Protein AF-A0A6P5GYT7-F1 (afdb_monomer_lite)

Radius of gyration: 39.99 Å; chains: 1; bounding box: 114×51×117 Å

pLDDT: mean 71.61, std 20.67, range [31.3, 97.56]

Sequence (173 aa):
MAPRRRSSSRSAREGTSGVPEQVDASEGAELRDQLATLIGVMRQQADVVQRQQEAAMRQEERMERLQETVDQLVGAPAAARRERPGVAAEMFPSGSGDPTPVSSEVAAERERALAALMAFKKFDPPTFDGEDPDPWIVEMWIDAMETLFEDLYTLERDKVNLVAHYLKQSTKV

Foldseek 3Di:
DDDDDDDDDDDDDDDDPDDPPPVVVVVVVVVVVVVVVVVVVVVVVVVVVVVVVVVVVVVVVVVVVVVVVVVCVVPDPPPDPDDDDDDDDDDDDDPPPDPDPVVVVVVVVVVVLVVLLVLLVVVVQDADLVPPDDPVNVVVSVVSLVVSCVVSVPDPVNSVVSVVVRNVVNPPD

Organism: Ananas comosus (NCBI:txid4615)

Structure (mmCIF, N/CA/C/O backbone):
data_AF-A0A6P5GYT7-F1
#
_entry.id   AF-A0A6P5GYT7-F1
#
loop_
_atom_site.group_PDB
_atom_site.id
_atom_site.type_symbol
_atom_site.label_atom_id
_atom_site.label_alt_id
_atom_site.label_comp_id
_atom_site.label_asym_id
_atom_site.label_entity_id
_atom_site.label_seq_id
_atom_site.pdbx_PDB_ins_code
_atom_site.Cartn_x
_atom_site.Cartn_y
_atom_site.Cartn_z
_atom_site.occupancy
_atom_site.B_iso_or_equiv
_atom_site.auth_seq_id
_atom_site.auth_comp_id
_atom_site.auth_asym_id
_atom_site.auth_atom_id
_atom_site.pdbx_PDB_model_num
ATOM 1 N N . MET A 1 1 ? 58.634 -25.909 -88.014 1.00 38.16 1 MET A N 1
ATOM 2 C CA . MET A 1 1 ? 58.173 -27.112 -87.285 1.00 38.16 1 MET A CA 1
ATOM 3 C C . MET A 1 1 ? 58.312 -26.853 -85.795 1.00 38.16 1 MET A C 1
ATOM 5 O O . MET A 1 1 ? 59.428 -26.670 -85.338 1.00 38.16 1 MET A O 1
ATOM 9 N N . ALA A 1 2 ? 57.206 -26.804 -85.056 1.00 51.44 2 ALA A N 1
ATOM 10 C CA . ALA A 1 2 ? 57.198 -26.783 -83.593 1.00 51.44 2 ALA A CA 1
ATOM 11 C C . ALA A 1 2 ? 55.920 -27.481 -83.111 1.00 51.44 2 ALA A C 1
ATOM 13 O O . ALA A 1 2 ? 54.843 -27.156 -83.615 1.00 51.44 2 ALA A O 1
ATOM 14 N N . PRO A 1 3 ? 56.016 -28.461 -82.196 1.00 48.66 3 PRO A N 1
ATOM 15 C CA . PRO A 1 3 ? 54.843 -28.813 -81.402 1.00 48.66 3 PRO A CA 1
ATOM 16 C C . PRO A 1 3 ? 55.144 -29.154 -79.929 1.00 48.66 3 PRO A C 1
ATOM 18 O O . PRO A 1 3 ? 56.262 -29.511 -79.568 1.00 48.66 3 PRO A O 1
ATOM 21 N N . ARG A 1 4 ? 54.046 -29.193 -79.150 1.00 47.84 4 ARG A N 1
ATOM 22 C CA . ARG A 1 4 ? 53.841 -29.659 -77.752 1.00 47.84 4 ARG A CA 1
ATOM 23 C C . ARG A 1 4 ? 53.876 -28.508 -76.732 1.00 47.84 4 ARG A C 1
ATOM 25 O O . ARG A 1 4 ? 54.907 -27.892 -76.530 1.00 47.84 4 ARG A O 1
ATOM 32 N N . ARG A 1 5 ? 52.765 -28.179 -76.056 1.00 51.88 5 ARG A N 1
ATOM 33 C CA . ARG A 1 5 ? 52.020 -29.054 -75.124 1.00 51.88 5 ARG A CA 1
ATOM 34 C C . ARG A 1 5 ? 50.496 -28.769 -75.048 1.00 51.88 5 ARG A C 1
ATOM 36 O O . ARG A 1 5 ? 50.078 -27.646 -74.807 1.00 51.88 5 ARG A O 1
ATOM 43 N N . ARG A 1 6 ? 49.709 -29.849 -75.188 1.00 48.84 6 ARG A N 1
ATOM 44 C CA . ARG A 1 6 ? 48.430 -30.186 -74.493 1.00 48.84 6 ARG A CA 1
ATOM 45 C C . ARG A 1 6 ? 48.652 -30.136 -72.965 1.00 48.84 6 ARG A C 1
ATOM 47 O O . ARG A 1 6 ? 49.779 -30.395 -72.562 1.00 48.84 6 ARG A O 1
ATOM 54 N N . SER A 1 7 ? 47.745 -29.916 -72.017 1.00 41.19 7 SER A N 1
ATOM 55 C CA . SER A 1 7 ? 46.288 -29.790 -71.831 1.00 41.19 7 SER A CA 1
ATOM 56 C C . SER A 1 7 ? 46.159 -28.991 -70.502 1.00 41.19 7 SER A C 1
ATOM 58 O O . SER A 1 7 ? 47.103 -28.988 -69.717 1.00 41.19 7 SER A O 1
ATOM 60 N N . SER A 1 8 ? 45.099 -28.261 -70.168 1.00 40.09 8 SER A N 1
ATOM 61 C CA . SER A 1 8 ? 43.830 -28.834 -69.722 1.00 40.09 8 SER A CA 1
ATOM 62 C C . SER A 1 8 ? 42.793 -27.726 -69.591 1.00 40.09 8 SER A C 1
ATOM 64 O O . SER A 1 8 ? 42.952 -26.791 -68.812 1.00 40.09 8 SER A O 1
ATOM 66 N N . SER A 1 9 ? 41.701 -27.884 -70.323 1.00 44.53 9 SER A N 1
ATOM 67 C CA . SER A 1 9 ? 40.439 -27.218 -70.046 1.00 44.53 9 SER A CA 1
ATOM 68 C C . SER A 1 9 ? 39.432 -28.294 -69.653 1.00 44.53 9 SER A C 1
ATOM 70 O O . SER A 1 9 ? 39.443 -29.372 -70.251 1.00 44.53 9 SER A O 1
ATOM 72 N N . ARG A 1 10 ? 38.531 -27.922 -68.732 1.00 45.66 10 ARG A N 1
ATOM 73 C CA . ARG A 1 10 ? 37.231 -28.540 -68.411 1.00 45.66 10 ARG A CA 1
ATOM 74 C C . ARG A 1 10 ? 37.187 -29.443 -67.166 1.00 45.66 10 ARG A C 1
ATOM 76 O O . ARG A 1 10 ? 37.445 -30.636 -67.237 1.00 45.66 10 ARG A O 1
ATOM 83 N N . SER A 1 11 ? 36.679 -28.880 -66.071 1.00 41.28 11 SER A N 1
ATOM 84 C CA . SER A 1 11 ? 35.562 -29.498 -65.349 1.00 41.28 11 SER A CA 1
ATOM 85 C C . SER A 1 11 ? 34.554 -28.404 -65.004 1.00 41.28 11 SER A C 1
ATOM 87 O O . SER A 1 11 ? 34.936 -27.306 -64.605 1.00 41.28 11 SER A O 1
ATOM 89 N N . ALA A 1 12 ? 33.290 -28.677 -65.290 1.00 43.59 12 ALA A N 1
ATOM 90 C CA . ALA A 1 12 ? 32.166 -27.761 -65.228 1.00 43.59 12 ALA A CA 1
ATOM 91 C C . ALA A 1 12 ? 31.167 -28.257 -64.181 1.00 43.59 12 ALA A C 1
ATOM 93 O O . ALA A 1 12 ? 31.014 -29.471 -64.073 1.00 43.59 12 ALA A O 1
ATOM 94 N N . ARG A 1 13 ? 30.423 -27.304 -63.588 1.00 45.41 13 ARG A N 1
ATOM 95 C CA . ARG A 1 13 ? 29.176 -27.476 -62.801 1.00 45.41 13 ARG A CA 1
ATOM 96 C C . ARG A 1 13 ? 29.386 -28.210 -61.464 1.00 45.41 13 ARG A C 1
ATOM 98 O O . ARG A 1 13 ? 30.366 -28.913 -61.307 1.00 45.41 13 ARG A O 1
ATOM 105 N N . GLU A 1 14 ? 28.634 -28.010 -60.392 1.00 36.97 14 GLU A N 1
ATOM 106 C CA . GLU A 1 14 ? 27.299 -27.487 -60.076 1.00 36.97 14 GLU A CA 1
ATOM 107 C C . GLU A 1 14 ? 27.443 -26.714 -58.741 1.00 36.97 14 GLU A C 1
ATOM 109 O O . GLU A 1 14 ? 28.326 -27.018 -57.952 1.00 36.97 14 GLU A O 1
ATOM 114 N N . GLY A 1 15 ? 26.711 -25.643 -58.449 1.00 41.84 15 GLY A N 1
ATOM 115 C CA . GLY A 1 15 ? 25.324 -25.722 -58.002 1.00 41.84 15 GLY A CA 1
ATOM 116 C C . GLY A 1 15 ? 25.181 -24.936 -56.689 1.00 41.84 15 GLY A C 1
ATOM 117 O O . GLY A 1 15 ? 25.919 -25.164 -55.741 1.00 41.84 15 GLY A O 1
ATOM 118 N N . THR A 1 16 ? 24.254 -23.977 -56.687 1.00 47.88 16 THR A N 1
ATOM 119 C CA . THR A 1 16 ? 23.569 -23.418 -55.506 1.00 47.88 16 THR A CA 1
ATOM 120 C C . THR A 1 16 ? 24.441 -22.870 -54.365 1.00 47.88 16 THR A C 1
ATOM 122 O O . THR A 1 16 ? 24.561 -23.481 -53.306 1.00 47.88 16 THR A O 1
ATOM 125 N N . SER A 1 17 ? 24.937 -21.638 -54.521 1.00 38.16 17 SER A N 1
ATOM 126 C CA . SER A 1 17 ? 25.192 -20.776 -53.358 1.00 38.16 17 SER A CA 1
ATOM 127 C C . SER A 1 17 ? 23.834 -20.298 -52.844 1.00 38.16 17 SER A C 1
ATOM 129 O O . SER A 1 17 ? 23.314 -19.281 -53.300 1.00 38.16 17 SER A O 1
ATOM 131 N N . GLY A 1 18 ? 23.218 -21.108 -51.983 1.00 42.38 18 GLY A N 1
ATOM 132 C CA . GLY A 1 18 ? 21.981 -20.770 -51.296 1.00 42.38 18 GLY A CA 1
ATOM 133 C C . GLY A 1 18 ? 22.175 -19.500 -50.477 1.00 42.38 18 GLY A C 1
ATOM 134 O O . GLY A 1 18 ? 23.046 -19.425 -49.615 1.00 42.38 18 GLY A O 1
ATOM 135 N N . VAL A 1 19 ? 21.366 -18.499 -50.797 1.00 50.03 19 VAL A N 1
ATOM 136 C CA . VAL A 1 19 ? 21.061 -17.349 -49.947 1.00 50.03 19 VAL A CA 1
ATOM 137 C C . VAL A 1 19 ? 20.673 -17.863 -48.550 1.00 50.03 19 VAL A C 1
ATOM 139 O O . VAL A 1 19 ? 19.863 -18.792 -48.472 1.00 50.03 19 VAL A O 1
ATOM 142 N N . PRO A 1 20 ? 21.193 -17.308 -47.440 1.00 49.78 20 PRO A N 1
ATOM 143 C CA . PRO A 1 20 ? 20.662 -17.615 -46.122 1.00 49.78 20 PRO A CA 1
ATOM 144 C C . PRO A 1 20 ? 19.377 -16.798 -45.909 1.00 49.78 20 PRO A C 1
ATOM 146 O O . PRO A 1 20 ? 19.400 -15.764 -45.262 1.00 49.78 20 PRO A O 1
ATOM 149 N N . GLU A 1 21 ? 18.253 -17.245 -46.475 1.00 54.06 21 GLU A N 1
ATOM 150 C CA . GLU A 1 21 ? 16.925 -16.617 -46.288 1.00 54.06 21 GLU A CA 1
ATOM 151 C C . GLU A 1 21 ? 16.072 -17.354 -45.229 1.00 54.06 21 GLU A C 1
ATOM 153 O O . GLU A 1 21 ? 14.867 -17.153 -45.125 1.00 54.06 21 GLU A O 1
ATOM 158 N N . GLN A 1 22 ? 16.674 -18.261 -44.446 1.00 51.75 22 GLN A N 1
ATOM 159 C CA . GLN A 1 22 ? 15.954 -19.042 -43.425 1.00 51.75 22 GLN A CA 1
ATOM 160 C C . GLN A 1 22 ? 15.969 -18.429 -42.019 1.00 51.75 22 GLN A C 1
ATOM 162 O O . GLN A 1 22 ? 15.130 -18.804 -41.203 1.00 51.75 22 GLN A O 1
ATOM 167 N N . VAL A 1 23 ? 16.876 -17.492 -41.725 1.00 51.97 23 VAL A N 1
ATOM 168 C CA . VAL A 1 23 ? 16.957 -16.870 -40.390 1.00 51.97 23 VAL A CA 1
ATOM 169 C C . VAL A 1 23 ? 15.810 -15.866 -40.191 1.00 51.97 23 VAL A C 1
ATOM 171 O O . VAL A 1 23 ? 15.106 -15.940 -39.188 1.00 51.97 23 VAL A O 1
ATOM 174 N N . ASP A 1 24 ? 15.505 -15.049 -41.205 1.00 54.91 24 ASP A N 1
ATOM 175 C CA . ASP A 1 24 ? 14.424 -14.046 -41.156 1.00 54.91 24 ASP A CA 1
ATOM 176 C C . ASP A 1 24 ? 13.011 -14.649 -41.022 1.00 54.91 24 ASP A C 1
ATOM 178 O O . ASP A 1 24 ? 12.127 -14.087 -40.369 1.00 54.91 24 ASP A O 1
ATOM 182 N N . ALA A 1 25 ? 12.765 -15.817 -41.624 1.00 60.56 25 ALA A N 1
ATOM 183 C CA . ALA A 1 25 ? 11.447 -16.452 -41.578 1.00 60.56 25 ALA A CA 1
ATOM 184 C C . ALA A 1 25 ? 11.110 -17.018 -40.185 1.00 60.56 25 ALA A C 1
ATOM 186 O O . ALA A 1 25 ? 9.939 -17.013 -39.789 1.00 60.56 25 ALA A O 1
ATOM 187 N N . SER A 1 26 ? 12.129 -17.485 -39.451 1.00 65.56 26 SER A N 1
ATOM 188 C CA . SER A 1 26 ? 11.985 -18.060 -38.109 1.00 65.56 26 SER A CA 1
ATOM 189 C C . SER A 1 26 ? 11.741 -16.976 -37.058 1.00 65.56 26 SER A C 1
ATOM 191 O O . SER A 1 26 ? 10.794 -17.083 -36.283 1.00 65.56 26 SER A O 1
ATOM 193 N N . GLU A 1 27 ? 12.517 -15.890 -37.086 1.00 69.19 27 GLU A N 1
ATOM 194 C CA . GLU A 1 27 ? 12.355 -14.760 -36.159 1.00 69.19 27 GLU A CA 1
ATOM 195 C C . GLU A 1 27 ? 11.000 -14.061 -36.348 1.00 69.19 27 GLU A C 1
ATOM 197 O O . GLU A 1 27 ? 10.305 -13.738 -35.384 1.00 69.19 27 GLU A O 1
ATOM 202 N N . GLY 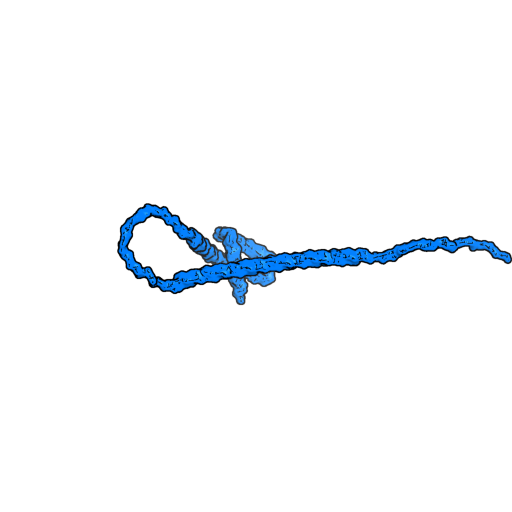A 1 28 ? 10.552 -13.906 -37.599 1.00 83.19 28 GLY A N 1
ATOM 203 C CA . GLY A 1 28 ? 9.229 -13.358 -37.893 1.00 83.19 28 GLY A CA 1
ATOM 204 C C . GLY A 1 28 ? 8.073 -14.250 -37.421 1.00 83.19 28 GLY A C 1
ATOM 205 O O . GLY A 1 28 ? 7.000 -13.739 -37.096 1.00 83.19 28 GLY A O 1
ATOM 206 N N . ALA A 1 29 ? 8.251 -15.575 -37.392 1.00 84.38 29 ALA A N 1
ATOM 207 C CA . ALA A 1 29 ? 7.251 -16.502 -36.860 1.00 84.38 29 ALA A CA 1
ATOM 208 C C . ALA A 1 29 ? 7.184 -16.444 -35.328 1.00 84.38 29 ALA A C 1
ATOM 210 O O . ALA A 1 29 ? 6.089 -16.407 -34.772 1.00 84.38 29 ALA A O 1
ATOM 211 N N . GLU A 1 30 ? 8.335 -16.348 -34.667 1.00 88.69 30 GLU A N 1
ATOM 212 C CA . GLU A 1 30 ? 8.431 -16.231 -33.212 1.00 88.69 30 GLU A CA 1
ATOM 213 C C . GLU A 1 30 ? 7.856 -14.902 -32.701 1.00 88.69 30 GLU A C 1
ATOM 215 O O . GLU A 1 30 ? 7.069 -14.886 -31.758 1.00 88.69 30 GLU A O 1
ATOM 220 N N . LEU A 1 31 ? 8.133 -13.787 -33.387 1.00 91.31 31 LEU A N 1
ATOM 221 C CA . LEU A 1 31 ? 7.522 -12.485 -33.092 1.00 91.31 31 LEU A CA 1
ATOM 222 C C . LEU A 1 31 ? 5.991 -12.514 -33.218 1.00 91.31 31 LEU A C 1
ATOM 224 O O . LEU A 1 31 ? 5.286 -11.900 -32.416 1.00 91.31 31 LEU A O 1
ATOM 228 N N . ARG A 1 32 ? 5.454 -13.237 -34.209 1.00 91.38 32 ARG A N 1
ATOM 229 C CA . ARG A 1 32 ? 4.000 -13.411 -34.368 1.00 91.38 32 ARG A CA 1
ATOM 230 C C . ARG A 1 32 ? 3.393 -14.220 -33.223 1.00 91.38 32 ARG A C 1
ATOM 232 O O . ARG A 1 32 ? 2.305 -13.871 -32.768 1.00 91.38 32 ARG A O 1
ATOM 239 N N . ASP A 1 33 ? 4.090 -15.245 -32.746 1.00 94.69 33 ASP A N 1
ATOM 240 C CA . ASP A 1 33 ? 3.648 -16.062 -31.612 1.00 94.69 33 ASP A CA 1
ATOM 241 C C . ASP A 1 33 ? 3.705 -15.283 -30.285 1.00 94.69 33 ASP A C 1
ATOM 243 O O . ASP A 1 33 ? 2.757 -15.302 -29.494 1.00 94.69 33 ASP A O 1
ATOM 247 N N . GLN A 1 34 ? 4.752 -14.476 -30.085 1.00 95.25 34 GLN A N 1
ATOM 248 C CA . GLN A 1 34 ? 4.861 -13.556 -28.948 1.00 95.25 34 GLN A CA 1
ATOM 249 C C . GLN A 1 34 ? 3.744 -12.503 -28.952 1.00 95.25 34 GLN A C 1
ATOM 251 O O . GLN A 1 34 ? 3.127 -12.251 -27.916 1.00 95.25 34 GLN A O 1
ATOM 256 N N . LEU A 1 35 ? 3.422 -11.920 -30.113 1.00 95.75 35 LEU A N 1
ATOM 257 C CA . LEU A 1 35 ? 2.296 -10.990 -30.245 1.00 95.75 35 LEU A CA 1
ATOM 258 C C . LEU A 1 35 ? 0.951 -11.679 -29.986 1.00 95.75 35 LEU A C 1
ATOM 260 O O . LEU A 1 35 ? 0.100 -11.106 -29.308 1.00 95.75 35 LEU A O 1
ATOM 264 N N . ALA A 1 36 ? 0.755 -12.907 -30.473 1.00 96.00 36 ALA A N 1
ATOM 265 C CA . ALA A 1 36 ? -0.452 -13.682 -30.194 1.00 96.00 36 ALA A CA 1
ATOM 266 C C . ALA A 1 36 ? -0.602 -13.969 -28.691 1.00 96.00 36 ALA A C 1
ATOM 268 O O . ALA A 1 36 ? -1.690 -13.802 -28.132 1.00 96.00 36 ALA A O 1
ATOM 269 N N . THR A 1 37 ? 0.502 -14.309 -28.027 1.00 96.69 37 THR A N 1
ATOM 270 C CA . THR A 1 37 ? 0.556 -14.524 -26.578 1.00 96.69 37 THR A CA 1
ATOM 271 C C . THR A 1 37 ? 0.215 -13.245 -25.818 1.00 96.69 37 THR A C 1
ATOM 273 O O . THR A 1 37 ? -0.653 -13.259 -24.945 1.00 96.69 37 THR A O 1
ATOM 276 N N . LEU A 1 38 ? 0.821 -12.113 -26.189 1.00 97.38 38 LEU A N 1
ATOM 277 C CA . LEU A 1 38 ? 0.550 -10.818 -25.565 1.00 97.38 38 LEU A CA 1
ATOM 278 C C . LEU A 1 38 ? -0.916 -10.394 -25.734 1.00 97.38 38 LEU A C 1
ATOM 280 O O . LEU A 1 38 ? -1.546 -9.956 -24.774 1.00 97.38 38 LEU A O 1
ATOM 284 N N . ILE A 1 39 ? -1.491 -10.572 -26.927 1.00 97.25 39 ILE A N 1
ATOM 285 C CA . ILE A 1 39 ? -2.914 -10.305 -27.183 1.00 97.25 39 ILE A CA 1
ATOM 286 C C . ILE A 1 39 ? -3.800 -11.203 -26.308 1.00 97.25 39 ILE A C 1
ATOM 288 O O . ILE A 1 39 ? -4.821 -10.740 -25.793 1.00 97.25 39 ILE A O 1
ATOM 292 N N . GLY A 1 40 ? -3.412 -12.466 -26.110 1.00 97.44 40 GLY A N 1
ATOM 293 C CA . GLY A 1 40 ? -4.089 -13.386 -25.198 1.00 97.44 40 GLY A CA 1
ATOM 294 C C . GLY A 1 40 ? -4.094 -12.875 -23.756 1.00 97.44 40 GLY A C 1
ATOM 295 O O . GLY A 1 40 ? -5.155 -12.792 -23.136 1.00 97.44 40 GLY A O 1
ATOM 296 N N . VAL A 1 41 ? -2.932 -12.448 -23.255 1.00 97.19 41 VAL A N 1
ATOM 297 C CA . VAL A 1 41 ? -2.788 -11.887 -21.903 1.00 97.19 41 VAL A CA 1
ATOM 298 C C . VAL A 1 41 ? -3.589 -10.593 -21.748 1.00 97.19 41 VAL A C 1
ATOM 300 O O . VAL A 1 41 ? -4.306 -10.435 -20.763 1.00 97.19 41 VAL A O 1
ATOM 303 N N . MET A 1 42 ? -3.546 -9.688 -22.729 1.00 97.38 42 MET A N 1
ATOM 304 C CA . MET A 1 42 ? -4.316 -8.441 -22.675 1.00 97.38 42 MET A CA 1
ATOM 305 C C . MET A 1 42 ? -5.828 -8.686 -22.662 1.00 97.38 42 MET A C 1
ATOM 307 O O . MET A 1 42 ? -6.550 -8.008 -21.933 1.00 97.38 42 MET A O 1
ATOM 311 N N . ARG A 1 43 ? -6.324 -9.669 -23.425 1.00 96.31 43 ARG A N 1
ATOM 312 C CA . ARG A 1 43 ? -7.740 -10.070 -23.369 1.00 96.31 43 ARG A CA 1
ATOM 313 C C . ARG A 1 43 ? -8.110 -10.613 -21.995 1.00 96.31 43 ARG A C 1
ATOM 315 O O . ARG A 1 43 ? -9.117 -10.199 -21.433 1.00 96.31 43 ARG A O 1
ATOM 322 N N . GLN A 1 44 ? -7.268 -11.474 -21.431 1.00 96.81 44 GLN A N 1
ATOM 323 C CA . GLN A 1 44 ? -7.482 -12.005 -20.088 1.00 96.81 44 GLN A CA 1
ATOM 324 C C . GLN A 1 44 ? -7.491 -10.891 -19.033 1.00 96.81 44 GLN A C 1
ATOM 326 O O . GLN A 1 44 ? -8.330 -10.896 -18.134 1.00 96.81 44 GLN A O 1
ATOM 331 N N . GLN A 1 45 ? -6.594 -9.912 -19.152 1.00 96.88 45 GLN A N 1
ATOM 332 C CA . GLN A 1 45 ? -6.558 -8.757 -18.263 1.00 96.88 45 GLN A CA 1
ATOM 333 C C . GLN A 1 45 ? -7.823 -7.899 -18.396 1.00 96.88 45 GLN A C 1
ATOM 335 O O . GLN A 1 45 ? -8.376 -7.483 -17.379 1.00 96.88 45 GLN A O 1
ATOM 340 N N . ALA A 1 46 ? -8.321 -7.683 -19.618 1.00 96.06 46 ALA A N 1
ATOM 341 C CA . ALA A 1 46 ? -9.574 -6.967 -19.851 1.00 96.06 46 ALA A CA 1
ATOM 342 C C . ALA A 1 46 ? -10.768 -7.675 -19.186 1.00 96.06 46 ALA A C 1
ATOM 344 O O . ALA A 1 46 ? -11.562 -7.021 -18.513 1.00 96.06 46 ALA A O 1
ATOM 345 N N . ASP A 1 47 ? -10.842 -9.006 -19.276 1.00 97.56 47 ASP A N 1
ATOM 346 C CA . ASP A 1 47 ? -11.891 -9.790 -18.613 1.00 97.56 47 ASP A CA 1
ATOM 347 C C . ASP A 1 47 ? -11.817 -9.681 -17.081 1.00 97.56 47 ASP A C 1
ATOM 349 O O . ASP A 1 47 ? -12.845 -9.597 -16.403 1.00 97.56 47 ASP A O 1
ATOM 353 N N . VAL A 1 48 ? -10.606 -9.674 -16.512 1.00 96.69 48 VAL A N 1
ATOM 354 C CA . VAL A 1 48 ? -10.400 -9.503 -15.064 1.00 96.69 48 VAL A CA 1
ATOM 355 C C . VAL A 1 48 ? -10.863 -8.120 -14.611 1.00 96.69 48 VAL A C 1
ATOM 357 O O . VAL A 1 48 ? -11.602 -8.018 -13.631 1.00 96.69 48 VAL A O 1
ATOM 360 N N . VAL A 1 49 ? -10.484 -7.069 -15.342 1.00 97.12 49 VAL A N 1
ATOM 361 C CA . VAL A 1 49 ? -10.900 -5.691 -15.045 1.00 97.12 49 VAL A CA 1
ATOM 362 C C . VAL A 1 49 ? -12.415 -5.548 -15.162 1.00 97.12 49 VAL A C 1
ATOM 364 O O . VAL A 1 49 ? -13.049 -4.976 -14.277 1.00 97.12 49 VAL A O 1
ATOM 367 N N . GLN A 1 50 ? -13.022 -6.123 -16.199 1.00 96.88 50 GLN A N 1
ATOM 368 C CA . GLN A 1 50 ? -14.467 -6.058 -16.387 1.00 96.88 50 GLN A CA 1
ATOM 369 C C . GLN A 1 50 ? -15.224 -6.758 -15.251 1.00 96.88 50 GLN A C 1
ATOM 371 O O . GLN A 1 50 ? -16.163 -6.194 -14.688 1.00 96.88 50 GLN A O 1
ATOM 376 N N . ARG A 1 51 ? -14.774 -7.944 -14.824 1.00 96.81 51 ARG A N 1
ATOM 377 C CA . ARG A 1 51 ? -15.359 -8.635 -13.663 1.00 96.81 51 ARG A CA 1
ATOM 378 C C . ARG A 1 51 ? -15.205 -7.842 -12.371 1.00 96.81 51 ARG A C 1
ATOM 380 O O . ARG A 1 51 ? -16.114 -7.857 -11.541 1.00 96.81 51 ARG A O 1
ATOM 387 N N . GLN A 1 52 ? -14.073 -7.164 -12.192 1.00 96.50 52 GLN A N 1
ATOM 388 C CA . GLN A 1 52 ? -13.845 -6.305 -11.035 1.00 96.50 52 GLN A CA 1
ATOM 389 C C . GLN A 1 52 ? -14.817 -5.118 -11.029 1.00 96.50 52 GLN A C 1
ATOM 391 O O . GLN A 1 52 ? -15.409 -4.834 -9.991 1.00 96.50 52 GLN A O 1
ATOM 396 N N . GLN A 1 53 ? -15.039 -4.476 -12.179 1.00 96.25 53 GLN A N 1
ATOM 397 C CA . GLN A 1 53 ? -16.006 -3.382 -12.313 1.00 96.25 53 GLN A CA 1
ATOM 398 C C . GLN A 1 53 ? -17.438 -3.840 -12.028 1.00 96.25 53 GLN A C 1
ATOM 400 O O . GLN A 1 53 ? -18.153 -3.189 -11.273 1.00 96.25 53 GLN A O 1
ATOM 405 N N . GLU A 1 54 ? -17.857 -4.992 -12.555 1.00 97.50 54 GLU A N 1
ATOM 406 C CA . GLU A 1 54 ? -19.176 -5.553 -12.240 1.00 97.50 54 GLU A CA 1
ATOM 407 C C . GLU A 1 54 ? -19.323 -5.899 -10.754 1.00 97.50 54 GLU A C 1
ATOM 409 O O . GLU A 1 54 ? -20.390 -5.719 -10.168 1.00 97.50 54 GLU A O 1
ATOM 414 N N . ALA A 1 55 ? -18.262 -6.412 -10.123 1.00 96.50 55 ALA A N 1
ATOM 415 C CA . ALA A 1 55 ? -18.259 -6.670 -8.688 1.00 96.50 55 ALA A CA 1
ATOM 416 C C . ALA A 1 55 ? -18.367 -5.370 -7.877 1.00 96.50 55 ALA A C 1
ATOM 418 O O . ALA A 1 55 ? -19.108 -5.345 -6.895 1.00 96.50 55 ALA A O 1
ATOM 419 N N . ALA A 1 56 ? -17.697 -4.303 -8.319 1.00 96.56 56 ALA A N 1
ATOM 420 C CA . ALA A 1 56 ? -17.784 -2.979 -7.715 1.00 96.56 56 ALA A CA 1
ATOM 421 C C . ALA A 1 56 ? -19.194 -2.383 -7.851 1.00 96.56 56 ALA A C 1
ATOM 423 O O . ALA A 1 56 ? -19.767 -1.984 -6.842 1.00 96.56 56 ALA A O 1
ATOM 424 N N . MET A 1 57 ? -19.811 -2.431 -9.039 1.00 96.44 57 MET A N 1
ATOM 425 C CA . MET A 1 57 ? -21.198 -1.973 -9.226 1.00 96.44 57 MET A CA 1
ATOM 426 C C . MET A 1 57 ? -22.179 -2.767 -8.355 1.00 96.44 57 MET A C 1
ATOM 428 O O . MET A 1 57 ? -23.030 -2.190 -7.686 1.00 96.44 57 MET A O 1
ATOM 432 N N . ARG A 1 58 ? -22.026 -4.097 -8.269 1.00 95.44 58 ARG A N 1
ATOM 433 C CA . ARG A 1 58 ? -22.854 -4.909 -7.358 1.00 95.44 58 ARG A CA 1
ATOM 434 C C . ARG A 1 58 ? -22.636 -4.556 -5.889 1.00 95.44 58 ARG A C 1
ATOM 436 O O . ARG A 1 58 ? -23.553 -4.727 -5.087 1.00 95.44 58 ARG A O 1
ATOM 443 N N . GLN A 1 59 ? -21.428 -4.153 -5.502 1.00 94.62 59 GLN A N 1
ATOM 444 C CA . GLN A 1 59 ? -21.160 -3.691 -4.144 1.00 94.62 59 GLN A CA 1
ATOM 445 C C . GLN A 1 59 ? -21.843 -2.343 -3.888 1.00 94.62 59 GLN A C 1
ATOM 447 O O . GLN A 1 59 ? -22.444 -2.174 -2.830 1.00 94.62 59 GLN A O 1
ATOM 452 N N . GLU A 1 60 ? -21.782 -1.423 -4.847 1.00 94.81 60 GLU A N 1
ATOM 453 C CA . GLU A 1 60 ? -22.424 -0.111 -4.772 1.00 94.81 60 GLU A CA 1
ATOM 454 C C . GLU A 1 60 ? -23.947 -0.241 -4.647 1.00 94.81 60 GLU A C 1
ATOM 456 O O . GLU A 1 60 ? -24.514 0.284 -3.697 1.00 94.81 60 GLU A O 1
ATOM 461 N N . GLU A 1 61 ? -24.595 -1.072 -5.472 1.00 95.50 61 GLU A N 1
ATOM 462 C CA . GLU A 1 61 ? -26.034 -1.361 -5.347 1.00 95.50 61 GLU A CA 1
ATOM 463 C C . GLU A 1 61 ? -26.405 -1.939 -3.970 1.00 95.50 61 GLU A C 1
ATOM 465 O O . GLU A 1 61 ? -27.463 -1.647 -3.407 1.00 95.50 61 GLU A O 1
ATOM 470 N N . ARG A 1 62 ? -25.546 -2.796 -3.399 1.00 93.88 62 ARG A N 1
ATOM 471 C CA . ARG A 1 62 ? -25.758 -3.330 -2.043 1.00 93.88 62 ARG A CA 1
ATOM 472 C C . ARG A 1 62 ? -25.636 -2.232 -0.994 1.00 93.88 62 ARG A C 1
ATOM 474 O O . ARG A 1 62 ? -26.403 -2.238 -0.036 1.00 93.88 62 ARG A O 1
ATOM 481 N N . MET A 1 63 ? -24.681 -1.324 -1.165 1.00 92.81 63 MET A N 1
ATOM 482 C CA . MET A 1 63 ? -24.475 -0.194 -0.267 1.00 92.81 63 MET A CA 1
ATOM 483 C C . MET A 1 63 ? -25.649 0.784 -0.337 1.00 92.81 63 MET A C 1
ATOM 485 O O . MET A 1 63 ? -26.144 1.191 0.708 1.00 92.81 63 MET A O 1
ATOM 489 N N . GLU A 1 64 ? -26.152 1.077 -1.534 1.00 93.44 64 GLU A N 1
ATOM 490 C CA . GLU A 1 64 ? -27.316 1.939 -1.746 1.00 93.44 64 GLU A CA 1
ATOM 491 C C . GLU A 1 64 ? -28.577 1.357 -1.091 1.00 93.44 64 GLU A C 1
ATOM 493 O O . GLU A 1 64 ? -29.261 2.058 -0.354 1.00 93.44 64 GLU A O 1
ATOM 498 N N . ARG A 1 65 ? -28.836 0.048 -1.232 1.00 92.38 65 ARG A N 1
ATOM 499 C CA . ARG A 1 65 ? -29.960 -0.614 -0.536 1.00 92.38 65 ARG A CA 1
ATOM 500 C C . ARG A 1 65 ? -29.837 -0.567 0.983 1.00 92.38 65 ARG A C 1
ATOM 502 O O . ARG A 1 65 ? -30.840 -0.428 1.685 1.00 92.38 65 ARG A O 1
ATOM 509 N N . LEU A 1 66 ? -28.622 -0.724 1.509 1.00 92.19 66 LEU A N 1
ATOM 510 C CA . LEU A 1 66 ? -28.380 -0.598 2.946 1.00 92.19 66 LEU A CA 1
ATOM 511 C C . LEU A 1 66 ? -28.609 0.843 3.408 1.00 92.19 66 LEU A C 1
ATOM 513 O O . LEU A 1 66 ? -29.257 1.042 4.431 1.00 92.19 66 LEU A O 1
ATOM 517 N N . GLN A 1 67 ? -28.149 1.829 2.636 1.00 87.25 67 GLN A N 1
ATOM 518 C CA . GLN A 1 67 ? -28.372 3.246 2.906 1.00 87.25 67 GLN A CA 1
ATOM 519 C C . GLN A 1 67 ? -29.869 3.585 2.890 1.00 87.25 67 GLN A C 1
ATOM 521 O O . GLN A 1 67 ? -30.367 4.151 3.856 1.00 87.25 67 GLN A O 1
ATOM 526 N N . GLU A 1 68 ? -30.615 3.127 1.882 1.00 88.88 68 GLU A N 1
ATOM 527 C CA . GLU A 1 68 ? -32.071 3.295 1.797 1.00 88.88 68 GLU A CA 1
ATOM 528 C C . GLU A 1 68 ? -32.796 2.636 2.984 1.00 88.88 68 GLU A C 1
ATOM 530 O O . GLU A 1 68 ? -33.778 3.165 3.506 1.00 88.88 68 GLU A O 1
ATOM 535 N N . THR A 1 69 ? -32.310 1.482 3.452 1.00 86.56 69 THR A N 1
ATOM 536 C CA . THR A 1 69 ? -32.855 0.812 4.646 1.00 86.56 69 THR A CA 1
ATOM 537 C C . THR A 1 69 ? -32.593 1.633 5.912 1.00 86.56 69 THR A C 1
ATOM 539 O O . THR A 1 69 ? -33.472 1.755 6.766 1.00 86.56 69 THR A O 1
ATOM 542 N N . VAL A 1 70 ? -31.401 2.226 6.034 1.00 86.81 70 VAL A N 1
ATOM 543 C CA . VAL A 1 70 ? -31.040 3.121 7.144 1.00 86.81 70 VAL A CA 1
ATOM 544 C C 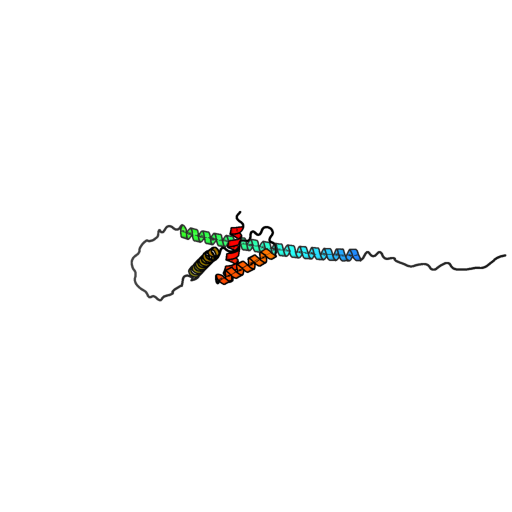. VAL A 1 70 ? -31.883 4.398 7.111 1.00 86.81 70 VAL A C 1
ATOM 546 O O . VAL A 1 70 ? -32.419 4.793 8.145 1.00 86.81 70 VAL A O 1
ATOM 549 N N . ASP A 1 71 ? -32.084 4.996 5.938 1.00 80.88 71 ASP A N 1
ATOM 550 C CA . ASP A 1 71 ? -32.883 6.212 5.771 1.00 80.88 71 ASP A CA 1
ATOM 551 C C . ASP A 1 71 ? -34.372 5.964 6.063 1.00 80.88 71 ASP A C 1
ATOM 553 O O . ASP A 1 71 ? -35.030 6.802 6.679 1.00 80.88 71 ASP A O 1
ATOM 557 N N . GLN A 1 72 ? -34.904 4.784 5.726 1.00 74.75 72 GLN A N 1
ATOM 558 C CA . GLN A 1 72 ? -36.256 4.367 6.127 1.00 74.75 72 GLN A CA 1
ATOM 559 C C . GLN A 1 72 ? -36.393 4.190 7.647 1.00 74.75 72 GLN A C 1
ATOM 561 O O . GLN A 1 72 ? -37.430 4.535 8.217 1.00 74.75 72 GLN A O 1
ATOM 566 N N . LEU A 1 73 ? -35.353 3.690 8.320 1.00 65.12 73 LEU A N 1
ATOM 567 C CA . LEU A 1 73 ? -35.308 3.580 9.783 1.00 65.12 73 LEU A CA 1
ATOM 568 C C . LEU A 1 73 ? -35.205 4.949 10.472 1.00 65.12 73 LEU A C 1
ATOM 570 O O . LEU A 1 73 ? -35.770 5.132 11.548 1.00 65.12 73 LEU A O 1
ATOM 574 N N . VAL A 1 74 ? -34.516 5.909 9.852 1.00 61.53 74 VAL A N 1
ATOM 575 C CA . VAL A 1 74 ? -34.360 7.283 10.358 1.00 61.53 74 VAL A CA 1
ATOM 576 C C . VAL A 1 74 ? -35.580 8.162 10.038 1.00 61.53 74 VAL A C 1
ATOM 578 O O . VAL A 1 74 ? -35.902 9.067 10.807 1.00 61.53 74 VAL A O 1
ATOM 581 N N . GLY A 1 75 ? -36.290 7.891 8.939 1.00 51.12 75 GLY A N 1
ATOM 582 C CA . GLY A 1 75 ? -37.427 8.679 8.454 1.00 51.12 75 GLY A CA 1
ATOM 583 C C . GLY A 1 75 ? -38.817 8.216 8.908 1.00 51.12 75 GLY A C 1
ATOM 584 O O . GLY A 1 75 ? -39.793 8.920 8.649 1.00 51.12 75 GLY A O 1
ATOM 585 N N . ALA A 1 76 ? -38.955 7.066 9.574 1.00 37.59 76 ALA A N 1
ATOM 586 C CA . ALA A 1 76 ? -40.260 6.588 10.032 1.00 37.59 76 ALA A CA 1
ATOM 587 C C . ALA A 1 76 ? -40.771 7.420 11.231 1.00 37.59 76 ALA A C 1
ATOM 589 O O . ALA A 1 76 ? -40.184 7.360 12.316 1.00 37.59 76 ALA A O 1
ATOM 590 N N . PRO A 1 77 ? -41.887 8.170 11.110 1.00 38.34 77 PRO A N 1
ATOM 591 C CA . PRO A 1 77 ? -42.480 8.813 12.267 1.00 38.34 77 PRO A CA 1
ATOM 592 C C . PRO A 1 77 ? -43.056 7.739 13.191 1.00 38.34 77 PRO A C 1
ATOM 594 O O . PRO A 1 77 ? -43.830 6.870 12.784 1.00 38.34 77 PRO A O 1
ATOM 597 N N . ALA A 1 78 ? -42.695 7.840 14.468 1.00 42.44 78 ALA A N 1
ATOM 598 C CA . ALA A 1 78 ? -43.301 7.124 15.576 1.00 42.44 78 ALA A CA 1
ATOM 599 C C . ALA A 1 78 ? -44.807 7.438 15.658 1.00 42.44 78 ALA A C 1
ATOM 601 O O . ALA A 1 78 ? -45.237 8.325 16.388 1.00 42.44 78 ALA A O 1
ATOM 602 N N . ALA A 1 79 ? -45.631 6.725 14.895 1.00 42.47 79 ALA A N 1
ATOM 603 C CA . ALA A 1 79 ? -47.076 6.917 14.895 1.00 42.47 79 ALA A CA 1
ATOM 604 C C . ALA A 1 79 ? -47.826 5.587 14.780 1.00 42.47 79 ALA A C 1
ATOM 606 O O . ALA A 1 79 ? -48.656 5.396 13.901 1.00 42.47 79 ALA A O 1
ATOM 607 N N . ALA A 1 80 ? -47.568 4.672 15.716 1.00 38.47 80 ALA A N 1
ATOM 608 C CA . ALA A 1 80 ? -48.530 3.625 16.064 1.00 38.47 80 ALA A CA 1
ATOM 609 C C . ALA A 1 80 ? -48.329 3.107 17.497 1.00 38.47 80 ALA A C 1
ATOM 611 O O . ALA A 1 80 ? -48.474 1.920 17.772 1.00 38.47 80 ALA A O 1
ATOM 612 N N . ARG A 1 81 ? -48.040 4.000 18.455 1.00 39.84 81 ARG A N 1
ATOM 613 C CA . ARG A 1 81 ? -48.265 3.695 19.874 1.00 39.84 81 ARG A CA 1
ATOM 614 C C . ARG A 1 81 ? -49.755 3.884 20.152 1.00 39.84 81 ARG A C 1
ATOM 616 O O . ARG A 1 81 ? -50.175 4.918 20.658 1.00 39.84 81 ARG A O 1
ATOM 623 N N . ARG A 1 82 ? -50.575 2.910 19.750 1.00 33.12 82 ARG A N 1
ATOM 624 C CA . ARG A 1 82 ? -51.961 2.819 20.213 1.00 33.12 82 ARG A CA 1
ATOM 625 C C . ARG A 1 82 ? -52.074 1.602 21.109 1.00 33.12 82 ARG A C 1
ATOM 627 O O . ARG A 1 82 ? -52.042 0.464 20.654 1.00 33.12 82 ARG A O 1
ATOM 634 N N . GLU A 1 83 ? -52.141 1.899 22.396 1.00 38.31 83 GLU A N 1
ATOM 635 C CA . GLU A 1 83 ? -52.422 0.959 23.465 1.00 38.31 83 GLU A CA 1
ATOM 636 C C . GLU A 1 83 ? -53.647 0.098 23.130 1.00 38.31 83 GLU A C 1
ATOM 638 O O . GLU A 1 83 ? -54.697 0.605 22.724 1.00 38.31 83 GLU A O 1
ATOM 643 N N . ARG A 1 84 ? -53.524 -1.209 23.355 1.00 31.30 84 ARG A N 1
ATOM 644 C CA . ARG A 1 84 ? -54.658 -2.068 23.691 1.00 31.30 84 ARG A CA 1
ATOM 645 C C . ARG A 1 84 ? -54.299 -2.851 24.954 1.00 31.30 84 ARG A C 1
ATOM 647 O O . ARG A 1 84 ? -53.304 -3.574 24.933 1.00 31.30 84 ARG A O 1
ATOM 654 N N . PRO A 1 85 ? -55.068 -2.704 26.045 1.00 42.19 85 PRO A N 1
ATOM 655 C CA . PRO A 1 85 ? -54.866 -3.473 27.259 1.00 42.19 85 PRO A CA 1
ATOM 656 C C . PRO A 1 85 ? -55.559 -4.840 27.166 1.00 42.19 85 PRO A C 1
ATOM 658 O O . PRO A 1 85 ? -56.716 -4.928 26.764 1.00 42.19 85 PRO A O 1
ATOM 661 N N . GLY A 1 86 ? -54.833 -5.870 27.612 1.00 41.16 86 GLY A N 1
ATOM 662 C CA . GLY A 1 86 ? -55.355 -7.116 28.179 1.00 41.16 86 GLY A CA 1
ATOM 663 C C . GLY A 1 86 ? -55.844 -8.191 27.207 1.00 41.16 86 GLY A C 1
ATOM 664 O O . GLY A 1 86 ? -56.937 -8.062 26.681 1.00 41.16 86 GLY A O 1
ATOM 665 N N . VAL A 1 87 ? -55.098 -9.299 27.098 1.00 34.66 87 VAL A N 1
ATOM 666 C CA . VAL A 1 87 ? -55.571 -10.672 27.394 1.00 34.66 87 VAL A CA 1
ATOM 667 C C . VAL A 1 87 ? -54.360 -11.500 27.856 1.00 34.66 87 VAL A C 1
ATOM 669 O O . VAL A 1 87 ? -53.232 -11.277 27.428 1.00 34.66 87 VAL A O 1
ATOM 672 N N . ALA A 1 88 ? -54.630 -12.376 28.819 1.00 39.03 88 ALA A N 1
ATOM 673 C CA . ALA A 1 88 ? -53.732 -13.152 29.655 1.00 39.03 88 ALA A CA 1
ATOM 674 C C . ALA A 1 88 ? -52.757 -14.105 28.937 1.00 39.03 88 ALA A C 1
ATOM 676 O O . ALA A 1 88 ? -53.059 -14.641 27.879 1.00 39.03 88 ALA A O 1
ATOM 677 N N . ALA A 1 89 ? -51.644 -14.332 29.646 1.00 46.81 89 ALA A N 1
ATOM 678 C CA . ALA A 1 89 ? -50.904 -15.581 29.834 1.00 46.81 89 ALA A CA 1
ATOM 679 C C . ALA A 1 89 ? -50.727 -16.519 28.629 1.00 46.81 89 ALA A C 1
ATOM 681 O O . ALA A 1 89 ? -51.658 -17.210 28.246 1.00 46.81 89 ALA A O 1
ATOM 682 N N . GLU A 1 90 ? -49.474 -16.704 28.206 1.00 34.91 90 GLU A N 1
ATOM 683 C CA . GLU A 1 90 ? -48.797 -17.984 28.437 1.00 34.91 90 GLU A CA 1
ATOM 684 C C . GLU A 1 90 ? -47.267 -17.862 28.311 1.00 34.91 90 GLU A C 1
ATOM 686 O O . GLU A 1 90 ? -46.733 -17.301 27.362 1.00 34.91 90 GLU A O 1
ATOM 691 N N . MET A 1 91 ? -46.604 -18.372 29.352 1.00 36.47 91 MET A N 1
ATOM 692 C CA . MET A 1 91 ? -45.376 -19.171 29.325 1.00 36.47 91 MET A CA 1
ATOM 693 C C . MET A 1 91 ? -44.189 -18.692 28.462 1.00 36.47 91 MET A C 1
ATOM 695 O O . MET A 1 91 ? -44.100 -18.934 27.264 1.00 36.47 91 MET A O 1
ATOM 699 N N . PHE A 1 92 ? -43.179 -18.132 29.138 1.00 39.88 92 PHE A N 1
ATOM 700 C CA . PHE A 1 92 ? -41.790 -18.175 28.666 1.00 39.88 92 PHE A CA 1
ATOM 701 C C . PHE A 1 92 ? -41.306 -19.644 28.628 1.00 39.88 92 PHE A C 1
ATOM 703 O O . PHE A 1 92 ? -41.736 -20.451 29.456 1.00 39.88 92 PHE A O 1
ATOM 710 N N . PRO A 1 93 ? -40.403 -19.996 27.700 1.00 46.19 93 PRO A N 1
ATOM 711 C CA . PRO A 1 93 ? -38.989 -19.688 27.890 1.00 46.19 93 PRO A CA 1
ATOM 712 C C . PRO A 1 93 ? -38.457 -18.851 26.722 1.00 46.19 93 PRO A C 1
ATOM 714 O O . PRO A 1 93 ? -38.699 -19.130 25.556 1.00 46.19 93 PRO A O 1
ATOM 717 N N . SER A 1 94 ? -37.810 -17.726 27.017 1.00 56.03 94 SER A N 1
ATOM 718 C CA . SER A 1 94 ? -36.346 -17.654 26.937 1.00 56.03 94 SER A CA 1
ATOM 719 C C . SER A 1 94 ? -35.789 -18.304 25.664 1.00 56.03 94 SER A C 1
ATOM 721 O O . SER A 1 94 ? -35.203 -19.382 25.687 1.00 56.03 94 SER A O 1
ATOM 723 N N . GLY A 1 95 ? -35.992 -17.617 24.543 1.00 39.97 95 GLY A N 1
ATOM 724 C CA . GLY A 1 95 ? -35.157 -17.718 23.356 1.00 39.97 95 GLY A CA 1
ATOM 725 C C . GLY A 1 95 ? -34.414 -16.399 23.225 1.00 39.97 95 GLY A C 1
ATOM 726 O O . GLY A 1 95 ? -34.862 -15.505 22.515 1.00 39.97 95 GLY A O 1
ATOM 727 N N . SER A 1 96 ? -33.332 -16.257 23.992 1.00 47.62 96 SER A N 1
ATOM 728 C CA . SER A 1 96 ? -32.364 -15.167 23.875 1.00 47.62 96 SER A CA 1
ATOM 729 C C . SER A 1 96 ? -31.690 -15.258 22.506 1.00 47.62 96 SER A C 1
ATOM 731 O O . SER A 1 96 ? -30.627 -15.856 22.363 1.00 47.62 96 SER A O 1
ATOM 733 N N . GLY A 1 97 ? -32.345 -14.712 21.483 1.00 43.88 97 GLY A N 1
ATOM 734 C CA . GLY A 1 97 ? -31.715 -14.379 20.214 1.00 43.88 97 GLY A CA 1
ATOM 735 C C . GLY A 1 97 ? -30.828 -13.164 20.435 1.00 43.88 97 GLY A C 1
ATOM 736 O O . GLY A 1 97 ? -31.275 -12.033 20.280 1.00 43.88 97 GLY A O 1
ATOM 737 N N . ASP A 1 98 ? -29.612 -13.441 20.889 1.00 45.31 98 ASP A N 1
ATOM 738 C CA . ASP A 1 98 ? -28.502 -12.515 21.067 1.00 45.31 98 ASP A CA 1
ATOM 739 C C . ASP A 1 98 ? -28.367 -11.597 19.832 1.00 45.31 98 ASP A C 1
ATOM 741 O O . ASP A 1 98 ? -28.099 -12.096 18.731 1.00 45.31 98 ASP A O 1
ATOM 745 N N . PRO A 1 99 ? -28.604 -10.274 19.941 1.00 49.03 99 PRO A N 1
ATOM 746 C CA . PRO A 1 99 ? -28.337 -9.363 18.845 1.00 49.03 99 PRO A CA 1
ATOM 747 C C . PRO A 1 99 ? -26.822 -9.183 18.742 1.00 49.03 99 PRO A C 1
ATOM 749 O O . PRO A 1 99 ? -26.259 -8.266 19.323 1.00 49.03 99 PRO A O 1
ATOM 752 N N . THR A 1 100 ? -26.179 -10.064 17.974 1.00 54.25 100 THR A N 1
ATOM 753 C CA . THR A 1 100 ? -24.883 -9.847 17.307 1.00 54.25 100 THR A CA 1
ATOM 754 C C . THR A 1 100 ? -23.806 -9.127 18.148 1.00 54.25 100 THR A C 1
ATOM 756 O O . THR A 1 100 ? -23.766 -7.894 18.156 1.00 54.25 100 THR A O 1
ATOM 759 N N . PRO A 1 101 ? -22.820 -9.841 18.723 1.00 53.62 101 PRO A N 1
ATOM 760 C CA . PRO A 1 101 ? -21.684 -9.228 19.435 1.00 53.62 101 PRO A CA 1
ATOM 761 C C . PRO A 1 101 ? -20.778 -8.323 18.562 1.00 53.62 101 PRO A C 1
ATOM 763 O O . PRO A 1 101 ? -19.890 -7.639 19.070 1.00 53.62 101 PRO A O 1
ATOM 766 N N . VAL A 1 102 ? -21.034 -8.250 17.253 1.00 52.91 102 VAL A N 1
ATOM 767 C CA . VAL A 1 102 ? -20.183 -7.601 16.245 1.00 52.91 102 VAL A CA 1
ATOM 768 C C . VAL A 1 102 ? -20.108 -6.074 16.404 1.00 52.91 102 VAL A C 1
ATOM 770 O O . VAL A 1 102 ? -19.053 -5.488 16.182 1.00 52.91 102 VAL A O 1
ATOM 773 N N . SER A 1 103 ? -21.176 -5.394 16.840 1.00 58.66 103 SER A N 1
ATOM 774 C CA . SER A 1 103 ? -21.134 -3.927 17.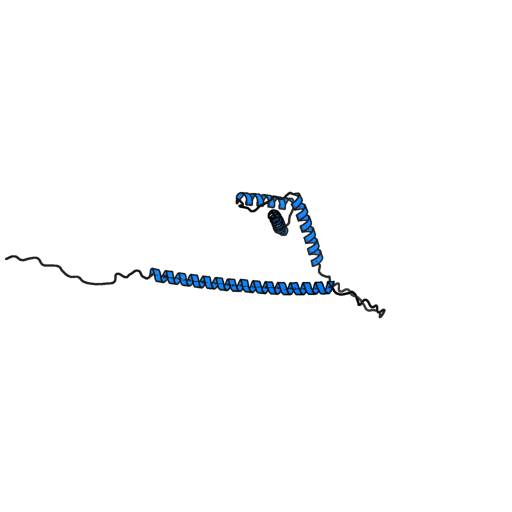017 1.00 58.66 103 SER A CA 1
ATOM 775 C C . SER A 1 103 ? -20.336 -3.487 18.247 1.00 58.66 103 SER A C 1
ATOM 777 O O . SER A 1 103 ? -19.704 -2.432 18.220 1.00 58.66 103 SER A O 1
ATOM 779 N N . SER A 1 104 ? -20.336 -4.292 19.314 1.00 61.25 104 SER A N 1
ATOM 780 C CA . SER A 1 104 ? -19.554 -4.010 20.524 1.00 61.25 104 SER A CA 1
ATOM 781 C C . SER A 1 104 ? -18.068 -4.269 20.295 1.00 61.25 104 SER A C 1
ATOM 783 O O . SER A 1 104 ? -17.226 -3.506 20.763 1.00 61.25 104 SER A O 1
ATOM 785 N N . GLU A 1 105 ? -17.739 -5.338 19.572 1.00 65.06 105 GLU A N 1
ATOM 786 C CA . GLU A 1 105 ? -16.355 -5.716 19.290 1.00 65.06 105 GLU A CA 1
ATOM 787 C C . GLU A 1 105 ? -15.662 -4.694 18.379 1.00 65.06 105 GLU A C 1
ATOM 789 O O . GLU A 1 105 ? -14.566 -4.232 18.697 1.00 65.06 105 GLU A O 1
ATOM 794 N N . VAL A 1 106 ? -16.344 -4.235 17.324 1.00 71.19 106 VAL A N 1
ATOM 795 C CA . VAL A 1 106 ? -15.838 -3.183 16.424 1.00 71.19 106 VAL A CA 1
ATOM 796 C C . VAL A 1 106 ? -15.678 -1.842 17.150 1.00 71.19 106 VAL A C 1
ATOM 798 O O . VAL A 1 106 ? -14.728 -1.103 16.890 1.00 71.19 106 VAL A O 1
ATOM 801 N N . ALA A 1 107 ? -16.567 -1.514 18.093 1.00 74.31 107 ALA A N 1
ATOM 802 C CA . ALA A 1 107 ? -16.434 -0.307 18.908 1.00 74.31 107 ALA A CA 1
ATOM 803 C C . ALA A 1 107 ? -15.210 -0.373 19.837 1.00 74.31 107 ALA A C 1
ATOM 805 O O . ALA A 1 107 ? -14.442 0.588 19.897 1.00 74.31 107 ALA A O 1
ATOM 806 N N . ALA A 1 108 ? -14.990 -1.514 20.495 1.00 80.81 108 ALA A N 1
ATOM 807 C CA . ALA A 1 108 ? -13.819 -1.740 21.340 1.00 80.81 108 ALA A CA 1
ATOM 808 C C . ALA A 1 108 ? -12.511 -1.749 20.528 1.00 80.81 108 ALA A C 1
ATOM 810 O O . ALA A 1 108 ? -11.488 -1.238 20.982 1.00 80.81 108 ALA A O 1
ATOM 811 N N . GLU A 1 109 ? -12.531 -2.293 19.309 1.00 76.19 109 GLU A N 1
ATOM 812 C CA . GLU A 1 109 ? -11.387 -2.255 18.396 1.00 76.19 109 GLU A CA 1
ATOM 813 C C . GLU A 1 109 ? -11.085 -0.828 17.923 1.00 76.19 109 GLU A C 1
ATOM 815 O O . GLU A 1 109 ? -9.930 -0.402 17.949 1.00 76.19 109 GLU A O 1
ATOM 820 N N . ARG A 1 110 ? -12.115 -0.041 17.597 1.00 76.94 110 ARG A N 1
ATOM 821 C CA . ARG A 1 110 ? -11.967 1.378 17.250 1.00 76.94 110 ARG A CA 1
ATOM 822 C C . ARG A 1 110 ? -11.424 2.208 18.413 1.00 76.94 110 ARG A C 1
ATOM 824 O O . ARG A 1 110 ? -10.571 3.066 18.196 1.00 76.94 110 ARG A O 1
ATOM 831 N N . GLU A 1 111 ? -11.902 1.975 19.631 1.00 82.00 111 GLU A N 1
ATOM 832 C CA . GLU A 1 111 ? -11.395 2.642 20.835 1.00 82.00 111 GLU A CA 1
ATOM 833 C C . GLU A 1 111 ? -9.926 2.282 21.093 1.00 82.00 111 GLU A C 1
ATOM 835 O O . GLU A 1 111 ? -9.110 3.172 21.334 1.00 82.00 111 GLU A O 1
ATOM 840 N N . ARG A 1 112 ? -9.560 1.002 20.943 1.00 81.25 112 ARG A N 1
ATOM 841 C CA . ARG A 1 112 ? -8.169 0.538 21.032 1.00 81.25 112 ARG A CA 1
ATOM 842 C C . ARG A 1 112 ? -7.278 1.211 19.987 1.00 81.25 112 ARG A C 1
ATOM 844 O O . ARG A 1 112 ? -6.213 1.708 20.340 1.00 81.25 112 ARG A O 1
ATOM 851 N N . ALA A 1 113 ? -7.720 1.277 18.732 1.00 76.31 113 ALA A N 1
ATOM 852 C CA . ALA A 1 113 ? -6.980 1.933 17.656 1.00 76.31 113 ALA A CA 1
ATOM 853 C C . ALA A 1 113 ? -6.811 3.443 17.908 1.00 76.31 113 ALA A C 1
ATOM 855 O O . ALA A 1 113 ? -5.744 3.999 17.657 1.00 76.31 113 ALA A O 1
ATOM 856 N N . LEU A 1 114 ? -7.829 4.113 18.464 1.00 78.88 114 LEU A N 1
ATOM 857 C CA . LEU A 1 114 ? -7.730 5.519 18.868 1.00 78.88 114 LEU A CA 1
ATOM 858 C C . LEU A 1 114 ? -6.760 5.722 20.037 1.00 78.88 114 LEU A C 1
ATOM 860 O O . LEU A 1 114 ? -5.983 6.676 20.021 1.00 78.88 114 LEU A O 1
ATOM 864 N N . ALA A 1 115 ? -6.772 4.834 21.031 1.00 82.69 115 ALA A N 1
ATOM 865 C CA . ALA A 1 115 ? -5.811 4.865 22.128 1.00 82.69 115 ALA A CA 1
ATOM 866 C C . ALA A 1 115 ? -4.374 4.664 21.618 1.00 82.69 115 ALA A C 1
ATOM 868 O O . ALA A 1 115 ? -3.485 5.430 21.995 1.00 82.69 115 ALA A O 1
ATOM 869 N N . ALA A 1 116 ? -4.170 3.710 20.704 1.00 77.50 116 ALA A N 1
ATOM 870 C CA . ALA A 1 116 ? -2.891 3.473 20.042 1.00 77.50 116 ALA A CA 1
ATOM 871 C C . ALA A 1 116 ? -2.435 4.697 19.232 1.00 77.50 116 ALA A C 1
ATOM 873 O O . ALA A 1 116 ? -1.303 5.135 19.389 1.00 77.50 116 ALA A O 1
ATOM 874 N N . LEU A 1 117 ? -3.324 5.328 18.455 1.00 79.62 117 LEU A N 1
ATOM 875 C CA . LEU A 1 117 ? -3.031 6.567 17.720 1.00 79.62 117 LEU A CA 1
ATOM 876 C C . LEU A 1 117 ? -2.628 7.724 18.643 1.00 79.62 117 LEU A C 1
ATOM 878 O O . LEU A 1 117 ? -1.685 8.458 18.349 1.00 79.62 117 LEU A O 1
ATOM 882 N N . MET A 1 118 ? -3.338 7.907 19.759 1.00 81.38 118 MET A N 1
ATOM 883 C CA . MET A 1 118 ? -3.012 8.953 20.731 1.00 81.38 118 MET A CA 1
ATOM 884 C C . MET A 1 118 ? -1.675 8.699 21.422 1.00 81.38 118 MET A C 1
ATOM 886 O O . MET A 1 118 ? -0.959 9.654 21.714 1.00 81.38 118 MET A O 1
ATOM 890 N N . ALA A 1 119 ? -1.347 7.440 21.708 1.00 78.50 119 ALA A N 1
ATOM 891 C CA . ALA A 1 119 ? -0.061 7.069 22.275 1.00 78.50 119 ALA A CA 1
ATOM 892 C C . ALA A 1 119 ? 1.061 7.249 21.241 1.00 78.50 119 ALA A C 1
ATOM 894 O O . ALA A 1 119 ? 2.031 7.935 21.534 1.00 78.50 119 ALA A O 1
ATOM 895 N N . PHE A 1 120 ? 0.877 6.760 20.014 1.00 78.12 120 PHE A N 1
ATOM 896 C CA . PHE A 1 120 ? 1.816 6.901 18.899 1.00 78.12 120 PHE A CA 1
ATOM 897 C C . PHE A 1 120 ? 2.160 8.370 18.628 1.00 78.12 120 PHE A C 1
ATOM 899 O O . PHE A 1 120 ? 3.326 8.736 18.565 1.00 78.12 120 PHE A O 1
ATOM 906 N N . LYS A 1 121 ? 1.156 9.258 18.602 1.00 80.81 121 LYS A N 1
ATOM 907 C CA . LYS A 1 121 ? 1.374 10.704 18.433 1.00 80.81 121 LYS A CA 1
ATOM 908 C C . LYS A 1 121 ? 2.195 11.343 19.564 1.00 80.81 121 LYS A C 1
ATOM 910 O O . LYS A 1 121 ? 2.853 12.351 19.330 1.00 80.81 121 LYS A O 1
ATOM 915 N N . LYS A 1 122 ? 2.159 10.807 20.790 1.00 81.44 122 LYS A N 1
ATOM 916 C CA . LYS A 1 122 ? 2.943 11.344 21.922 1.00 81.44 122 LYS A CA 1
ATOM 917 C C . LYS A 1 122 ? 4.438 11.056 21.805 1.00 81.44 122 LYS A C 1
ATOM 919 O O . LYS A 1 122 ? 5.210 11.759 22.445 1.00 81.44 122 LYS A O 1
ATOM 924 N N . PHE A 1 123 ? 4.824 10.050 21.025 1.00 73.75 123 PHE A N 1
ATOM 925 C CA . PHE A 1 123 ? 6.223 9.691 20.796 1.00 73.75 123 PHE A CA 1
ATOM 926 C C . PHE A 1 123 ? 6.869 10.470 19.644 1.00 73.75 123 PHE A C 1
ATOM 928 O O . PHE A 1 123 ? 8.012 10.191 19.309 1.00 73.75 123 PHE A O 1
ATOM 935 N N . ASP A 1 124 ? 6.151 11.446 19.076 1.00 75.00 124 ASP A N 1
ATOM 936 C CA . ASP A 1 124 ? 6.606 12.292 17.968 1.00 75.00 124 ASP A CA 1
ATOM 937 C C . ASP A 1 124 ? 7.239 11.467 16.831 1.00 75.00 124 ASP A C 1
ATOM 939 O O . ASP A 1 124 ? 8.449 11.512 16.604 1.00 75.00 124 ASP A O 1
ATOM 943 N N . PRO A 1 125 ? 6.431 10.618 16.168 1.00 79.75 125 PRO A N 1
ATOM 944 C CA . PRO A 1 125 ? 6.961 9.599 15.283 1.00 79.75 125 PRO A CA 1
ATOM 945 C C . PRO A 1 125 ? 7.689 10.234 14.091 1.00 79.75 125 PRO A C 1
ATOM 947 O O . PRO A 1 125 ? 7.299 11.314 13.623 1.00 79.75 125 PRO A O 1
ATOM 950 N N . PRO A 1 126 ? 8.743 9.576 13.579 1.00 81.50 126 PRO A N 1
ATOM 951 C CA . PRO A 1 126 ? 9.614 10.173 12.581 1.00 81.50 126 PRO A CA 1
ATOM 952 C C . PRO A 1 126 ? 8.822 10.493 11.309 1.00 81.50 126 PRO A C 1
ATOM 954 O O . PRO A 1 126 ? 7.999 9.707 10.838 1.00 81.50 126 PRO A O 1
ATOM 957 N N . THR A 1 127 ? 9.032 11.685 10.759 1.00 78.62 127 THR A N 1
ATOM 958 C CA . THR A 1 127 ? 8.360 12.137 9.536 1.00 78.62 127 THR A CA 1
ATOM 959 C C . THR A 1 127 ? 9.102 11.623 8.309 1.00 78.62 127 THR A C 1
ATOM 961 O O . THR A 1 127 ? 10.329 11.578 8.297 1.00 78.62 127 THR A O 1
ATOM 964 N N . PHE A 1 128 ? 8.350 11.244 7.279 1.00 77.00 128 PHE A N 1
ATOM 965 C CA . PHE A 1 128 ? 8.883 10.890 5.969 1.00 77.00 128 PHE A CA 1
ATOM 966 C C . PHE A 1 128 ? 8.119 11.695 4.922 1.00 77.00 128 PHE A C 1
ATOM 968 O O . PHE A 1 128 ? 6.892 11.615 4.844 1.00 77.00 128 PHE A O 1
ATOM 975 N N . ASP A 1 129 ? 8.845 12.533 4.194 1.00 71.19 129 ASP A N 1
ATOM 976 C CA . ASP A 1 129 ? 8.335 13.473 3.194 1.00 71.19 129 ASP A CA 1
ATOM 977 C C . ASP A 1 129 ? 8.085 12.804 1.836 1.00 71.19 129 ASP A C 1
ATOM 979 O O . ASP A 1 129 ? 7.204 13.229 1.091 1.00 71.19 129 ASP A O 1
ATOM 983 N N . GLY A 1 130 ? 8.800 11.716 1.540 1.00 71.44 130 GLY A N 1
ATOM 984 C CA . GLY A 1 130 ? 8.626 10.926 0.321 1.00 71.44 130 GLY A CA 1
ATOM 985 C C . GLY A 1 130 ? 9.072 11.643 -0.957 1.00 71.44 130 GLY A C 1
ATOM 986 O O . GLY A 1 130 ? 8.818 11.133 -2.050 1.00 71.44 130 GLY A O 1
ATOM 987 N N . GLU A 1 131 ? 9.732 12.796 -0.835 1.00 68.25 131 GLU A N 1
ATOM 988 C CA . GLU A 1 131 ? 10.268 13.584 -1.944 1.00 68.25 131 GLU A CA 1
ATOM 989 C C . GLU A 1 131 ? 11.749 13.200 -2.139 1.00 68.25 131 GLU A C 1
ATOM 991 O O . GLU A 1 131 ? 12.612 13.593 -1.364 1.00 68.25 131 GLU A O 1
ATOM 996 N N . ASP A 1 132 ? 12.019 12.341 -3.133 1.00 61.09 132 ASP A N 1
ATOM 997 C CA . ASP A 1 132 ? 13.321 11.699 -3.423 1.00 61.09 132 ASP A CA 1
ATOM 998 C C . ASP A 1 132 ? 14.006 11.007 -2.221 1.00 61.09 132 ASP A C 1
ATOM 1000 O O . ASP A 1 132 ? 15.080 11.413 -1.763 1.00 61.09 132 ASP A O 1
ATOM 1004 N N . PRO A 1 133 ? 13.433 9.903 -1.708 1.00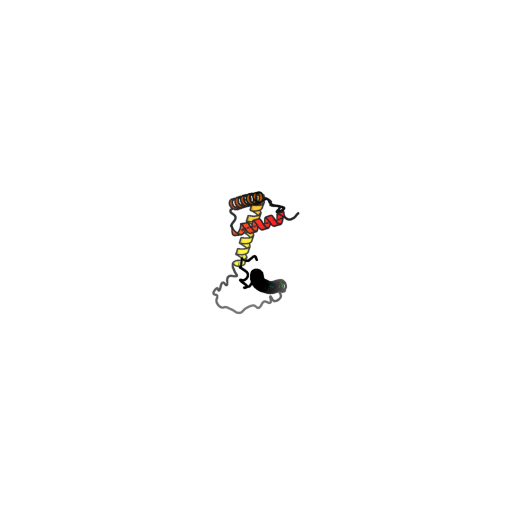 72.69 133 PRO A N 1
ATOM 1005 C CA . PRO A 1 133 ? 14.003 9.238 -0.553 1.00 72.69 133 PRO A CA 1
ATOM 1006 C C . PRO A 1 133 ? 15.201 8.361 -0.940 1.00 72.69 133 PRO A C 1
ATOM 1008 O O . PRO A 1 133 ? 15.071 7.355 -1.641 1.00 72.69 133 PRO A O 1
ATOM 1011 N N . ASP A 1 134 ? 16.380 8.728 -0.436 1.00 84.06 134 ASP A N 1
ATOM 1012 C CA . ASP A 1 134 ? 17.552 7.850 -0.402 1.00 84.06 134 ASP A CA 1
ATOM 1013 C C . ASP A 1 134 ? 17.164 6.522 0.279 1.00 84.06 134 ASP A C 1
ATOM 1015 O O . ASP A 1 134 ? 16.630 6.559 1.395 1.00 84.06 134 ASP A O 1
ATOM 1019 N N . PRO A 1 135 ? 17.430 5.352 -0.339 1.00 87.75 135 PRO A N 1
ATOM 1020 C CA . PRO A 1 135 ? 17.172 4.051 0.270 1.00 87.75 135 PRO A CA 1
ATOM 1021 C C . PRO A 1 135 ? 17.670 3.938 1.715 1.00 87.75 135 PRO A C 1
ATOM 1023 O O . PRO A 1 135 ? 16.983 3.362 2.549 1.00 87.75 135 PRO A O 1
ATOM 1026 N N . TRP A 1 136 ? 18.814 4.543 2.048 1.00 87.06 136 TRP A N 1
ATOM 1027 C CA . TRP A 1 136 ? 19.331 4.537 3.419 1.00 87.06 136 TRP A CA 1
ATOM 1028 C C . TRP A 1 136 ? 18.432 5.295 4.412 1.00 87.06 136 TRP A C 1
ATOM 1030 O O . TRP A 1 136 ? 18.253 4.865 5.551 1.00 87.06 136 TRP A O 1
ATOM 1040 N N . ILE A 1 137 ? 17.841 6.413 3.985 1.00 84.12 137 ILE A N 1
ATOM 1041 C CA . ILE A 1 137 ? 16.926 7.216 4.810 1.00 84.12 137 ILE A CA 1
ATOM 1042 C C . ILE A 1 137 ? 15.618 6.455 5.043 1.00 84.12 137 ILE A C 1
ATOM 1044 O O . ILE A 1 137 ? 15.075 6.508 6.145 1.00 84.12 137 ILE A O 1
ATOM 1048 N N . VAL A 1 138 ? 15.140 5.720 4.033 1.00 86.44 138 VAL A N 1
ATOM 1049 C CA . VAL A 1 138 ? 13.951 4.864 4.156 1.00 86.44 138 VAL A CA 1
ATOM 1050 C C . VAL A 1 138 ? 14.177 3.770 5.189 1.00 86.44 138 VAL A C 1
ATOM 1052 O O . VAL A 1 138 ? 13.364 3.638 6.096 1.00 86.44 138 VAL A O 1
ATOM 1055 N N . GLU A 1 139 ? 15.280 3.027 5.091 1.00 87.88 139 GLU A N 1
ATOM 1056 C CA . GLU A 1 139 ? 15.604 1.953 6.041 1.00 87.88 139 GLU A CA 1
ATOM 1057 C C . GLU A 1 139 ? 15.717 2.497 7.472 1.00 87.88 139 GLU A C 1
ATOM 1059 O O . GLU A 1 139 ? 15.082 1.984 8.387 1.00 87.88 139 GLU A O 1
ATOM 1064 N N . MET A 1 140 ? 16.418 3.620 7.664 1.00 87.31 140 MET A N 1
ATOM 1065 C CA . MET A 1 140 ? 16.550 4.246 8.984 1.00 87.31 140 MET A CA 1
ATOM 1066 C C . MET A 1 140 ? 15.204 4.740 9.545 1.00 87.31 140 MET A C 1
ATOM 1068 O O . MET A 1 140 ? 14.977 4.702 10.756 1.00 87.31 140 MET A O 1
ATOM 1072 N N . TRP A 1 141 ? 14.300 5.209 8.681 1.00 89.44 141 TRP A N 1
ATOM 1073 C CA . TRP A 1 141 ? 12.943 5.583 9.074 1.00 89.44 141 TRP A CA 1
ATOM 1074 C C . TRP A 1 141 ? 12.089 4.359 9.433 1.00 89.44 141 TRP A C 1
ATOM 1076 O O . TRP A 1 141 ? 11.345 4.414 10.414 1.00 89.44 141 TRP A O 1
ATOM 1086 N N . ILE A 1 142 ? 12.219 3.255 8.688 1.00 89.31 142 ILE A N 1
ATOM 1087 C CA . ILE A 1 142 ? 11.553 1.981 8.990 1.00 89.31 142 ILE A CA 1
ATOM 1088 C C . ILE A 1 142 ? 12.034 1.453 10.346 1.00 89.31 142 ILE A C 1
ATOM 1090 O O . ILE A 1 142 ? 11.194 1.214 11.209 1.00 89.31 142 ILE A O 1
ATOM 1094 N N . ASP A 1 143 ? 13.346 1.381 10.586 1.00 90.25 143 ASP A N 1
ATOM 1095 C CA . ASP A 1 143 ? 13.928 0.932 11.863 1.00 90.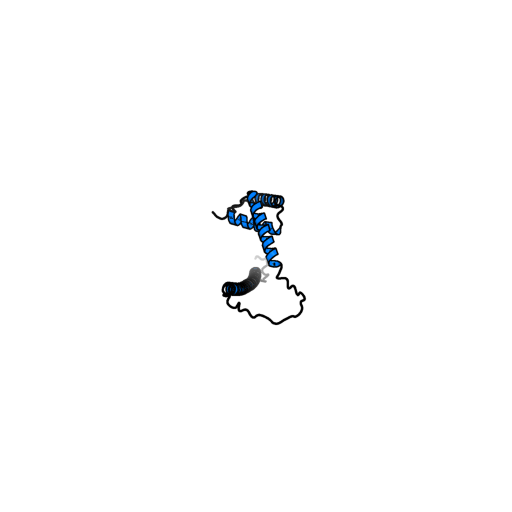25 143 ASP A CA 1
ATOM 1096 C C . ASP A 1 143 ? 13.419 1.770 13.050 1.00 90.25 143 ASP A C 1
ATOM 1098 O O . ASP A 1 143 ? 13.063 1.251 14.116 1.00 90.25 143 ASP A O 1
ATOM 1102 N N . ALA A 1 144 ? 13.345 3.092 12.869 1.00 86.19 144 ALA A N 1
ATOM 1103 C CA . ALA A 1 144 ? 12.827 4.000 13.885 1.00 86.19 144 ALA A CA 1
ATOM 1104 C C . ALA A 1 144 ? 11.325 3.785 14.145 1.00 86.19 144 ALA A C 1
ATOM 1106 O O . ALA A 1 144 ? 10.893 3.833 15.298 1.00 86.19 144 ALA A O 1
ATOM 1107 N N . MET A 1 145 ? 10.530 3.518 13.103 1.00 86.81 145 MET A N 1
ATOM 1108 C CA . MET A 1 145 ? 9.111 3.173 13.236 1.00 86.81 145 MET A CA 1
ATOM 1109 C C . MET A 1 145 ? 8.899 1.811 13.903 1.00 86.81 145 MET A C 1
ATOM 1111 O O . MET A 1 145 ? 8.004 1.680 14.738 1.00 86.81 145 MET A O 1
ATOM 1115 N N . GLU A 1 146 ? 9.718 0.809 13.580 1.00 88.25 146 GLU A N 1
ATOM 1116 C CA . GLU A 1 146 ? 9.666 -0.513 14.209 1.00 88.25 146 GLU A CA 1
ATOM 1117 C C . GLU A 1 146 ? 9.977 -0.435 15.703 1.00 88.25 146 GLU A C 1
ATOM 1119 O O . GLU A 1 146 ? 9.188 -0.931 16.509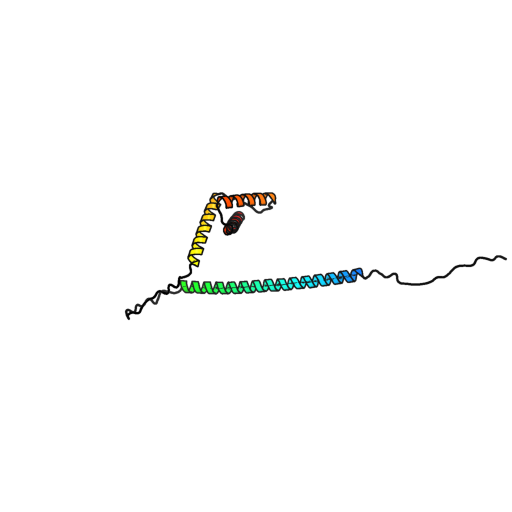 1.00 88.25 146 GLU A O 1
ATOM 1124 N N . THR A 1 147 ? 11.034 0.290 16.077 1.00 88.44 147 THR A N 1
ATOM 1125 C CA . THR A 1 147 ? 11.388 0.546 17.484 1.00 88.44 147 THR A CA 1
ATOM 1126 C C . THR A 1 147 ? 10.224 1.201 18.238 1.00 88.44 147 THR A C 1
ATOM 1128 O O . THR A 1 147 ? 9.852 0.781 19.332 1.00 88.44 147 THR A O 1
ATOM 1131 N N . LEU A 1 148 ? 9.576 2.193 17.620 1.00 85.69 148 LEU A N 1
ATOM 1132 C CA . LEU A 1 148 ? 8.394 2.857 18.177 1.00 85.69 148 LEU A CA 1
ATOM 1133 C C . LEU A 1 148 ? 7.232 1.874 18.387 1.00 85.69 148 LEU A C 1
ATOM 1135 O O . LEU A 1 148 ? 6.560 1.910 19.417 1.00 85.69 148 LEU A O 1
ATOM 1139 N N . PHE A 1 149 ? 6.972 0.981 17.430 1.00 87.88 149 PHE A N 1
ATOM 1140 C CA . PHE A 1 149 ? 5.903 -0.007 17.577 1.00 87.88 149 PHE A CA 1
ATOM 1141 C C . PHE A 1 149 ? 6.176 -1.024 18.681 1.00 87.88 149 PHE A C 1
ATOM 1143 O O . PHE A 1 149 ? 5.221 -1.427 19.355 1.00 87.88 149 PHE A O 1
ATOM 1150 N N . GLU A 1 150 ? 7.436 -1.410 18.877 1.00 86.69 150 GLU A N 1
ATOM 1151 C CA . GLU A 1 150 ? 7.866 -2.259 19.989 1.00 86.69 150 GLU A CA 1
ATOM 1152 C C . GLU A 1 150 ? 7.642 -1.564 21.338 1.00 86.69 150 GLU A C 1
ATOM 1154 O O . GLU A 1 150 ? 6.999 -2.142 22.219 1.00 86.69 150 GLU A O 1
ATOM 1159 N N . ASP A 1 151 ? 8.054 -0.299 21.464 1.00 81.88 151 ASP A N 1
ATOM 1160 C CA . ASP A 1 151 ? 7.878 0.510 22.678 1.00 81.88 151 ASP A CA 1
ATOM 1161 C C . ASP A 1 151 ? 6.399 0.722 23.042 1.00 81.88 151 ASP A C 1
ATOM 1163 O O . ASP A 1 151 ? 6.016 0.730 24.216 1.00 81.88 151 ASP A O 1
ATOM 1167 N N . LEU A 1 152 ? 5.537 0.868 22.032 1.00 82.62 152 LEU A N 1
ATOM 1168 C CA . LEU A 1 152 ? 4.089 1.011 22.197 1.00 82.62 152 LEU A CA 1
ATOM 1169 C C . LEU A 1 152 ? 3.342 -0.319 22.351 1.00 82.62 152 LEU A C 1
ATOM 1171 O O . LEU A 1 152 ? 2.125 -0.307 22.556 1.00 82.62 152 LEU A O 1
ATOM 1175 N N . TYR A 1 153 ? 4.040 -1.453 22.255 1.00 82.19 153 TYR A N 1
ATOM 1176 C CA . TYR A 1 153 ? 3.451 -2.793 22.251 1.00 82.19 153 TYR A CA 1
ATOM 1177 C C . TYR A 1 153 ? 2.308 -2.926 21.227 1.00 82.19 153 TYR A C 1
ATOM 1179 O O . TYR A 1 153 ? 1.226 -3.460 21.496 1.00 82.19 153 TYR A O 1
ATOM 1187 N N . THR A 1 154 ? 2.535 -2.366 20.040 1.00 82.31 154 THR A N 1
ATOM 1188 C CA . THR A 1 154 ? 1.528 -2.275 18.982 1.00 82.31 154 THR A CA 1
ATOM 1189 C C . THR A 1 154 ? 1.342 -3.636 18.320 1.00 82.31 154 THR A C 1
ATOM 1191 O O . THR A 1 154 ? 2.311 -4.304 17.961 1.00 82.31 154 THR A O 1
ATOM 1194 N N . LEU A 1 155 ? 0.091 -4.056 18.114 1.00 83.19 155 LEU A N 1
ATOM 1195 C CA . LEU A 1 155 ? -0.192 -5.307 17.412 1.00 83.19 155 LEU A CA 1
ATOM 1196 C C . LEU A 1 155 ? 0.151 -5.186 15.923 1.00 83.19 155 LEU A C 1
ATOM 1198 O O . LEU A 1 155 ? -0.108 -4.158 15.303 1.00 83.19 155 LEU A O 1
ATOM 1202 N N . GLU A 1 156 ? 0.637 -6.274 15.323 1.00 84.56 156 GLU A N 1
ATOM 1203 C CA . GLU A 1 156 ? 1.033 -6.328 13.904 1.00 84.56 156 GLU A CA 1
ATOM 1204 C C . GLU A 1 156 ? -0.070 -5.829 12.950 1.00 84.56 156 GLU A C 1
ATOM 1206 O O . GLU A 1 156 ? 0.188 -5.069 12.021 1.00 84.56 156 GLU A O 1
ATOM 1211 N N . ARG A 1 157 ? -1.331 -6.178 13.242 1.00 83.94 157 ARG A N 1
ATOM 1212 C CA . ARG A 1 157 ? -2.517 -5.736 12.482 1.00 83.94 157 ARG A CA 1
ATOM 1213 C C . ARG A 1 157 ? -2.747 -4.219 12.490 1.00 83.94 157 ARG A C 1
ATOM 1215 O O . ARG A 1 157 ? -3.407 -3.701 11.592 1.00 83.94 157 ARG A O 1
ATOM 1222 N N . ASP A 1 158 ? -2.216 -3.518 13.488 1.00 81.62 158 ASP A N 1
ATOM 1223 C CA . ASP A 1 158 ? -2.441 -2.087 13.695 1.00 81.62 158 ASP A CA 1
ATOM 1224 C C . ASP A 1 158 ? -1.286 -1.237 13.138 1.00 81.62 158 ASP A C 1
ATOM 1226 O O . ASP A 1 158 ? -1.510 -0.083 12.768 1.00 81.62 158 ASP A O 1
ATOM 1230 N N . LYS A 1 159 ? -0.078 -1.810 12.989 1.00 87.56 159 LYS A N 1
ATOM 1231 C CA . LYS A 1 159 ? 1.128 -1.113 12.499 1.00 87.56 159 LYS A CA 1
ATOM 1232 C C . LYS A 1 159 ? 0.908 -0.443 11.142 1.00 87.56 159 LYS A C 1
ATOM 1234 O O . LYS A 1 159 ? 1.106 0.761 11.005 1.00 87.56 159 LYS A O 1
ATOM 1239 N N . VAL A 1 160 ? 0.418 -1.194 10.152 1.00 86.12 160 VAL A N 1
ATOM 1240 C CA . VAL A 1 160 ? 0.197 -0.682 8.783 1.00 86.12 160 VAL A CA 1
ATOM 1241 C C . VAL A 1 160 ? -0.799 0.480 8.775 1.00 86.12 160 VAL A C 1
ATOM 1243 O O . VAL A 1 160 ? -0.573 1.491 8.112 1.00 86.12 160 VAL A O 1
ATOM 1246 N N . ASN A 1 161 ? -1.883 0.366 9.547 1.00 84.62 161 ASN A N 1
ATOM 1247 C CA . ASN A 1 161 ? -2.906 1.407 9.638 1.00 84.62 161 ASN A CA 1
ATOM 1248 C C . ASN A 1 161 ? -2.365 2.685 10.300 1.00 84.62 161 ASN A C 1
ATOM 1250 O O . ASN A 1 161 ? -2.699 3.788 9.864 1.00 84.62 161 ASN A O 1
ATOM 1254 N N . LEU A 1 162 ? -1.508 2.544 11.316 1.00 83.88 162 LEU A N 1
ATOM 1255 C CA . LEU A 1 162 ? -0.845 3.664 11.987 1.00 83.88 162 LEU A CA 1
ATOM 1256 C C . LEU A 1 162 ? 0.136 4.385 11.055 1.00 83.88 162 LEU A C 1
ATOM 1258 O O . LEU A 1 162 ? 0.044 5.606 10.914 1.00 83.88 162 LEU A O 1
ATOM 1262 N N . VAL A 1 163 ? 1.008 3.639 10.366 1.00 85.94 163 VAL A N 1
ATOM 1263 C CA . VAL A 1 163 ? 1.960 4.207 9.397 1.00 85.94 163 VAL A CA 1
ATOM 1264 C C . VAL A 1 163 ? 1.225 4.925 8.267 1.00 85.94 163 VAL A C 1
ATOM 1266 O O . VAL A 1 163 ? 1.516 6.084 7.979 1.00 85.94 163 VAL A O 1
ATOM 1269 N N . ALA A 1 164 ? 0.228 4.277 7.656 1.00 84.44 164 ALA A N 1
ATOM 1270 C CA . ALA A 1 164 ? -0.531 4.853 6.548 1.00 84.44 164 ALA A CA 1
ATOM 1271 C C . ALA A 1 164 ? -1.256 6.146 6.950 1.00 84.44 164 ALA A C 1
ATOM 1273 O O . ALA A 1 164 ? -1.315 7.107 6.178 1.00 84.44 164 ALA A O 1
ATOM 1274 N N . HIS A 1 165 ? -1.794 6.191 8.170 1.00 80.25 165 HIS A N 1
ATOM 1275 C CA . HIS A 1 165 ? -2.425 7.390 8.702 1.00 80.25 165 HIS A CA 1
ATOM 1276 C C . HIS A 1 165 ? -1.417 8.527 8.918 1.00 80.25 165 HIS A C 1
ATOM 1278 O O . HIS A 1 165 ? -1.749 9.679 8.640 1.00 80.25 165 HIS A O 1
ATOM 1284 N N . TYR A 1 166 ? -0.200 8.221 9.376 1.00 75.75 166 TYR A N 1
ATOM 1285 C CA . TYR A 1 166 ? 0.833 9.229 9.610 1.00 75.75 166 TYR A CA 1
ATOM 1286 C C . TYR A 1 166 ? 1.420 9.775 8.303 1.00 75.75 166 TYR A C 1
ATOM 1288 O O . TYR A 1 166 ? 1.429 10.988 8.111 1.00 75.75 166 TYR A O 1
ATOM 1296 N N . LEU A 1 167 ? 1.758 8.900 7.350 1.00 76.38 167 LEU A N 1
ATOM 1297 C CA . LEU A 1 167 ? 2.233 9.293 6.017 1.00 76.38 167 LEU A CA 1
ATOM 1298 C C . LEU A 1 167 ? 1.239 10.223 5.306 1.00 76.38 167 LEU A C 1
ATOM 1300 O O . LEU A 1 167 ? 1.620 11.256 4.764 1.00 76.38 167 LEU A O 1
ATOM 1304 N N . LYS A 1 168 ? -0.064 9.919 5.377 1.00 68.00 168 LYS A N 1
ATOM 1305 C CA . LYS A 1 168 ? -1.121 10.757 4.786 1.00 68.00 168 LYS A CA 1
ATOM 1306 C C . LYS A 1 168 ? -1.230 12.148 5.425 1.00 68.00 168 LYS A C 1
ATOM 1308 O O . LYS A 1 168 ? -1.719 13.077 4.780 1.00 68.00 168 LYS A O 1
ATOM 1313 N N . GLN A 1 169 ? -0.841 12.299 6.693 1.00 62.19 169 GLN A N 1
ATOM 1314 C CA . GLN A 1 169 ? -0.795 13.607 7.352 1.00 62.19 169 GLN A CA 1
ATOM 1315 C C . GLN A 1 169 ? 0.458 14.396 6.965 1.00 62.19 169 GLN A C 1
ATOM 1317 O O . GLN A 1 169 ? 0.367 15.614 6.830 1.00 62.19 169 GLN A O 1
ATOM 1322 N N . SER A 1 170 ? 1.584 13.718 6.739 1.00 57.53 170 SER A N 1
ATOM 1323 C CA . SER A 1 170 ? 2.856 14.334 6.344 1.00 57.53 170 SER A CA 1
ATOM 1324 C C . SER A 1 170 ? 2.837 14.908 4.922 1.00 57.53 170 SER A C 1
ATOM 1326 O O . SER A 1 170 ? 3.502 15.903 4.666 1.00 57.53 170 SER A O 1
ATOM 1328 N N . THR A 1 171 ? 2.022 14.360 4.012 1.00 55.47 171 THR A N 1
ATOM 1329 C CA . THR A 1 171 ? 1.916 14.820 2.610 1.00 55.47 171 THR A CA 1
ATOM 1330 C C . THR A 1 171 ? 0.988 16.022 2.395 1.00 55.47 171 THR A C 1
ATOM 1332 O O . THR A 1 171 ? 0.700 16.385 1.255 1.00 55.47 171 THR A O 1
ATOM 1335 N N . LYS A 1 172 ? 0.432 16.616 3.458 1.00 48.62 172 LYS A N 1
ATOM 1336 C CA . LYS A 1 172 ? -0.451 17.785 3.349 1.00 48.62 172 LYS A CA 1
ATOM 1337 C C . LYS A 1 172 ? 0.358 19.067 3.558 1.00 48.62 172 LYS A C 1
ATOM 1339 O O . LYS A 1 172 ? 0.335 19.635 4.648 1.00 48.62 172 LYS A O 1
ATOM 1344 N N . VAL A 1 173 ? 1.065 19.475 2.504 1.00 39.75 173 VAL A N 1
ATOM 1345 C CA . VAL A 1 173 ? 1.707 20.795 2.366 1.00 39.75 173 VAL A CA 1
ATOM 1346 C C . VAL A 1 173 ? 0.726 21.780 1.739 1.00 39.75 173 VAL A C 1
ATOM 1348 O O . VAL A 1 173 ? 0.015 21.375 0.789 1.00 39.75 173 VAL A O 1
#

Secondary structure (DSSP, 8-state):
---------------------SHHHHHHHHHHHHHHHHHHHHHHHHHHHHHHHHHHHHHHHHHHHHHHHHHHHHH-------------------------THHHHHHHHHHHHHHHHHHHHHT-PPP---SS--HHHHHHHHHHHHHHHHHTT--HHHHHHHHHHHHHHHT--